Protein AF-A0A920VXM4-F1 (afdb_monomer_lite)

Sequence (102 aa):
MNKKTDSSVLREDTKVVVSGRDIKNYGGVINPPVFHGSTILADSVESYNSRYLEAKEGEQVMVYGTMGNPTAWALENAIAGTGGRLSLLKHILPDWQQFRLR

Structure (mmCIF, N/CA/C/O backbone):
data_AF-A0A920VXM4-F1
#
_entry.id   AF-A0A920VXM4-F1
#
loop_
_atom_site.group_PDB
_atom_site.id
_atom_site.type_symbol
_atom_site.label_atom_id
_atom_site.label_alt_id
_atom_site.label_comp_id
_atom_site.label_asym_id
_atom_site.label_entity_id
_atom_site.label_seq_id
_atom_site.pdbx_PDB_ins_code
_atom_site.Cartn_x
_atom_site.Cartn_y
_atom_site.Cartn_z
_atom_site.occupancy
_atom_site.B_iso_or_equiv
_atom_site.auth_seq_id
_atom_site.auth_comp_id
_atom_site.auth_asym_id
_atom_site.auth_atom_id
_atom_site.pdbx_PDB_model_num
ATOM 1 N N . MET A 1 1 ? -25.813 6.565 -4.591 1.00 30.72 1 MET A N 1
ATOM 2 C CA . MET A 1 1 ? -24.682 7.285 -3.961 1.00 30.72 1 MET A CA 1
ATOM 3 C C . MET A 1 1 ? -24.405 6.673 -2.600 1.00 30.72 1 MET A C 1
ATOM 5 O O . MET A 1 1 ? -25.335 6.611 -1.813 1.00 30.72 1 MET A O 1
ATOM 9 N N . ASN A 1 2 ? -23.187 6.204 -2.314 1.00 44.19 2 ASN A N 1
ATOM 10 C CA . ASN A 1 2 ? -22.860 5.657 -0.992 1.00 44.19 2 ASN A CA 1
ATOM 11 C C . ASN A 1 2 ? -21.758 6.516 -0.362 1.00 44.19 2 ASN A C 1
ATOM 13 O O . ASN A 1 2 ? -20.643 6.564 -0.888 1.00 44.19 2 ASN A O 1
ATOM 17 N N . LYS A 1 3 ? -22.106 7.252 0.700 1.00 40.62 3 LYS A N 1
ATOM 18 C CA . LYS A 1 3 ? -21.182 8.118 1.448 1.00 40.62 3 LYS A CA 1
ATOM 19 C C . LYS A 1 3 ? -20.015 7.261 1.949 1.00 40.62 3 LYS A C 1
ATOM 21 O O . LYS A 1 3 ? -20.254 6.227 2.567 1.00 40.62 3 LYS A O 1
ATOM 26 N N . LYS A 1 4 ? -18.764 7.677 1.705 1.00 52.06 4 LYS A N 1
ATOM 27 C CA . LYS A 1 4 ? -17.641 7.202 2.531 1.00 52.06 4 LYS A CA 1
ATOM 28 C C . LYS A 1 4 ? -18.027 7.540 3.973 1.00 52.06 4 LYS A C 1
ATOM 30 O O . LYS A 1 4 ? -18.343 8.697 4.240 1.00 52.06 4 LYS A O 1
ATOM 35 N N . THR A 1 5 ? -18.115 6.543 4.851 1.00 61.12 5 THR A N 1
ATOM 36 C CA . THR A 1 5 ? -18.414 6.792 6.264 1.00 61.12 5 THR A CA 1
ATOM 37 C C . THR A 1 5 ? -17.338 7.720 6.795 1.00 61.12 5 THR A C 1
ATOM 39 O O . THR A 1 5 ? -16.155 7.388 6.735 1.00 61.12 5 THR A O 1
ATOM 42 N N . ASP A 1 6 ? -17.752 8.901 7.237 1.00 62.97 6 ASP A N 1
ATOM 43 C CA . ASP A 1 6 ? -16.851 9.919 7.749 1.00 62.97 6 ASP A CA 1
ATOM 44 C C . ASP A 1 6 ? -16.159 9.351 8.993 1.00 62.97 6 ASP A C 1
ATOM 46 O O . ASP A 1 6 ? -16.811 9.054 9.999 1.00 62.97 6 ASP A O 1
ATOM 50 N N . SER A 1 7 ? -14.848 9.109 8.909 1.00 63.25 7 SER A N 1
ATOM 51 C CA . SER A 1 7 ? -14.089 8.472 9.994 1.00 63.25 7 SER A CA 1
ATOM 52 C C . SER A 1 7 ? -14.129 9.307 11.273 1.00 63.25 7 SER A C 1
ATOM 54 O O . SER A 1 7 ? -14.006 8.755 12.362 1.00 63.25 7 SER A O 1
ATOM 56 N N . SER A 1 8 ? -14.389 10.612 11.144 1.00 67.12 8 SER A N 1
ATOM 57 C CA . SER A 1 8 ? -14.636 11.567 12.227 1.00 67.12 8 SER A CA 1
ATOM 58 C C . SER A 1 8 ? -15.803 11.185 13.151 1.00 67.12 8 SER A C 1
ATOM 60 O O . SER A 1 8 ? -15.794 11.564 14.320 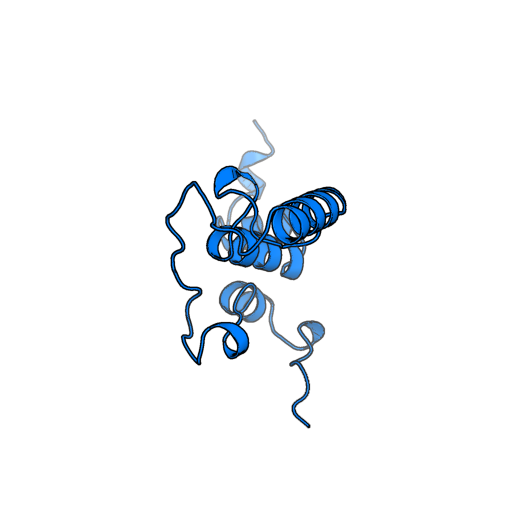1.00 67.12 8 SER A O 1
ATOM 62 N N . VAL A 1 9 ? -16.773 10.401 12.664 1.00 80.62 9 VAL A N 1
ATOM 63 C CA . VAL A 1 9 ? -17.976 9.988 13.41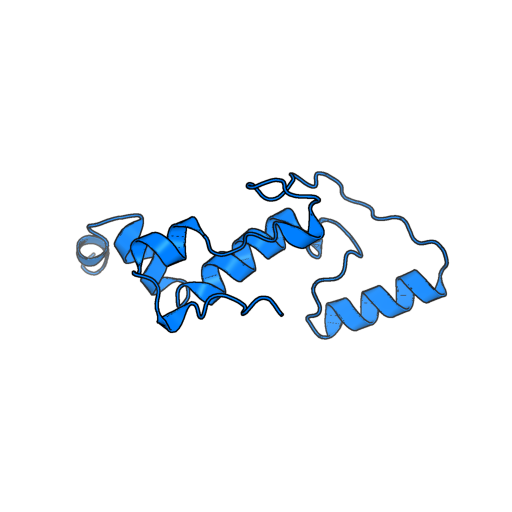5 1.00 80.62 9 VAL A CA 1
ATOM 64 C C . VAL A 1 9 ? -17.746 8.701 14.222 1.00 80.62 9 VAL A C 1
ATOM 66 O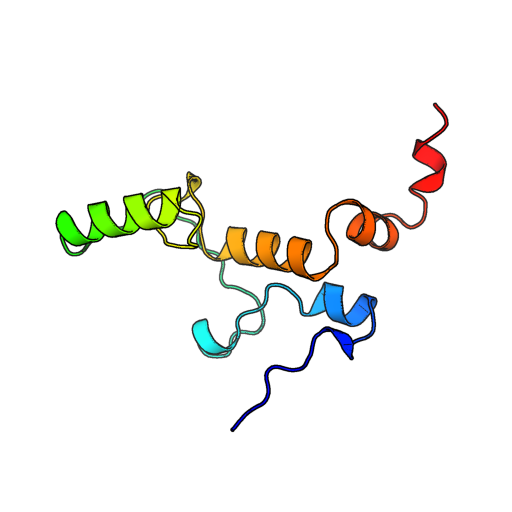 O . VAL A 1 9 ? -18.496 8.401 15.152 1.00 80.62 9 VAL A O 1
ATOM 69 N N . LEU A 1 10 ? -16.713 7.921 13.894 1.00 83.12 10 LEU A N 1
ATOM 70 C CA . LEU A 1 10 ? -16.444 6.639 14.546 1.00 83.12 10 LEU A CA 1
ATOM 71 C C . LEU A 1 10 ? -15.748 6.829 15.902 1.00 83.12 10 LEU A C 1
ATOM 73 O O . LEU A 1 10 ? -14.946 7.743 16.088 1.00 83.12 10 LEU A O 1
ATOM 77 N N . ARG A 1 11 ? -16.013 5.919 16.849 1.00 86.25 11 ARG A N 1
ATOM 78 C CA . ARG A 1 11 ? -15.242 5.828 18.102 1.00 86.25 11 ARG A CA 1
ATOM 79 C C . ARG A 1 11 ? -13.819 5.365 17.796 1.00 86.25 11 ARG A C 1
ATOM 81 O O . ARG A 1 11 ? -13.607 4.642 16.825 1.00 86.25 11 ARG A O 1
ATOM 88 N N . GLU A 1 12 ? -12.866 5.737 18.644 1.00 83.44 12 GLU A N 1
ATOM 89 C CA . GLU A 1 12 ? -11.442 5.491 18.386 1.00 83.44 12 GLU A CA 1
ATOM 90 C C . GLU A 1 12 ? -11.115 4.003 18.195 1.00 83.44 12 GLU A C 1
ATOM 92 O O . GLU A 1 12 ? -10.527 3.634 17.182 1.00 83.44 12 GLU A O 1
ATOM 97 N N . ASP A 1 13 ? -11.623 3.130 19.069 1.00 85.38 13 ASP A N 1
ATOM 98 C CA . ASP A 1 13 ? -11.430 1.677 18.946 1.00 85.38 13 ASP A CA 1
ATOM 99 C C . ASP A 1 13 ? -11.980 1.130 17.619 1.00 85.38 13 ASP A C 1
ATOM 101 O O . ASP A 1 13 ? -11.398 0.243 16.997 1.00 85.38 13 ASP A O 1
ATOM 105 N N . THR A 1 14 ? -13.094 1.689 17.135 1.00 87.56 14 THR A N 1
ATOM 106 C CA . THR A 1 14 ? -13.659 1.312 15.836 1.00 87.56 14 THR A CA 1
ATOM 107 C C . THR A 1 14 ? -12.763 1.773 14.695 1.00 87.56 14 THR A C 1
ATOM 109 O O . THR A 1 14 ? -12.549 0.994 13.768 1.00 87.56 14 THR A O 1
ATOM 112 N N . LYS A 1 15 ? -12.204 2.992 14.762 1.00 85.12 15 LYS A N 1
ATOM 113 C CA . LYS A 1 15 ? -11.262 3.489 13.747 1.00 85.12 15 LYS A CA 1
ATOM 114 C C . LYS A 1 15 ? -10.055 2.568 13.626 1.00 85.12 15 LYS A C 1
ATOM 116 O O . LYS A 1 15 ? -9.709 2.216 12.506 1.00 85.12 15 LYS A O 1
ATOM 121 N N . VAL A 1 16 ? -9.479 2.134 14.749 1.00 85.88 16 VAL A N 1
ATOM 122 C CA . VAL A 1 16 ? -8.326 1.216 14.767 1.00 85.88 16 VAL A CA 1
ATOM 123 C C . VAL A 1 16 ? -8.637 -0.105 14.062 1.00 85.88 16 VAL A C 1
ATOM 125 O O . VAL A 1 16 ? -7.807 -0.619 13.321 1.00 85.88 16 VAL A O 1
ATOM 128 N N . VAL A 1 17 ? -9.837 -0.654 14.258 1.00 87.19 17 VAL A N 1
ATOM 129 C CA . VAL A 1 17 ? -10.215 -1.951 13.675 1.00 87.19 17 VAL A CA 1
ATOM 130 C C . VAL A 1 17 ? -10.507 -1.858 12.175 1.00 87.19 17 VAL A C 1
ATOM 132 O O . VAL A 1 17 ? -10.212 -2.803 11.435 1.00 87.19 17 VAL A O 1
ATOM 135 N N . VAL A 1 18 ? -11.139 -0.771 11.721 1.00 87.56 18 VAL A N 1
ATOM 136 C CA . VAL A 1 18 ? -11.630 -0.648 10.334 1.00 87.56 18 VAL A CA 1
ATOM 137 C C . VAL A 1 18 ? -10.682 0.103 9.401 1.00 87.56 18 VAL A C 1
ATOM 139 O O . VAL A 1 18 ? -10.886 0.053 8.186 1.00 87.56 18 VAL A O 1
ATOM 142 N N . SER A 1 19 ? -9.675 0.799 9.932 1.00 87.69 19 SER A N 1
ATOM 143 C CA . SER A 1 19 ? -8.716 1.552 9.126 1.00 87.69 19 SER A CA 1
ATOM 144 C C . SER A 1 19 ? -7.867 0.629 8.241 1.00 87.69 19 SER A C 1
ATOM 146 O O . SER A 1 19 ? -7.702 -0.561 8.509 1.00 87.69 19 SER A O 1
ATOM 148 N N . GLY A 1 20 ? -7.393 1.158 7.110 1.00 85.88 20 GLY A N 1
ATOM 149 C CA . GLY A 1 20 ? -6.579 0.404 6.148 1.00 85.88 20 GLY A CA 1
ATOM 150 C C . GLY A 1 20 ? -7.323 -0.617 5.278 1.00 85.88 20 GLY A C 1
ATOM 151 O O . GLY A 1 20 ? -6.732 -1.161 4.349 1.00 85.88 20 GLY A O 1
ATOM 152 N N . ARG A 1 21 ? -8.612 -0.886 5.529 1.00 88.81 21 ARG A N 1
ATOM 153 C CA . ARG A 1 21 ? -9.412 -1.816 4.713 1.00 88.81 21 ARG A CA 1
ATOM 154 C C . ARG A 1 21 ? -9.871 -1.168 3.410 1.00 88.81 21 ARG A C 1
ATOM 156 O O . ARG A 1 21 ? -10.413 -0.065 3.423 1.00 88.81 21 ARG A O 1
ATOM 163 N N . ASP A 1 22 ? -9.779 -1.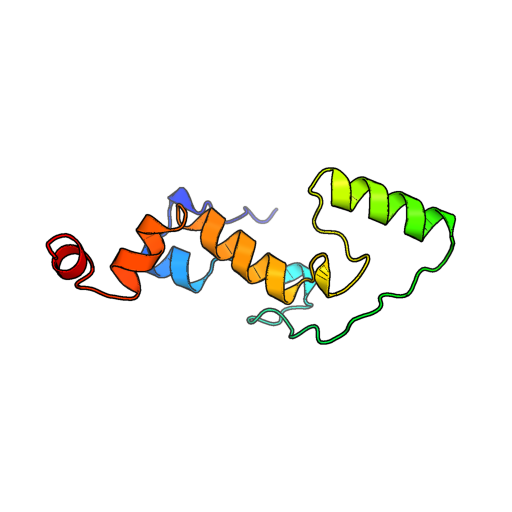916 2.312 1.00 87.44 22 ASP A N 1
ATOM 164 C CA . ASP A 1 22 ? -10.327 -1.521 1.012 1.00 87.44 22 ASP A CA 1
ATOM 165 C C . ASP A 1 22 ? -11.177 -2.636 0.389 1.00 87.44 22 ASP A C 1
ATOM 167 O O . ASP A 1 22 ? -10.799 -3.341 -0.543 1.00 87.44 22 ASP A O 1
ATOM 171 N N . ILE A 1 23 ? -12.373 -2.804 0.950 1.00 88.31 23 ILE A N 1
ATOM 172 C CA . ILE A 1 23 ? -13.300 -3.884 0.586 1.00 88.31 23 ILE A CA 1
ATOM 173 C C . ILE A 1 23 ? -13.714 -3.794 -0.894 1.00 88.31 23 ILE A C 1
ATOM 175 O O . ILE A 1 23 ? -13.965 -4.814 -1.534 1.00 88.31 23 ILE A O 1
ATOM 179 N N . LYS A 1 24 ? -13.795 -2.576 -1.450 1.00 87.44 24 LYS A N 1
ATOM 180 C CA . LYS A 1 24 ? -14.261 -2.356 -2.827 1.00 87.44 24 LYS A CA 1
ATOM 181 C C . LYS A 1 24 ? -13.228 -2.819 -3.843 1.00 87.44 24 LYS A C 1
ATOM 183 O O . LYS A 1 24 ? -13.601 -3.482 -4.806 1.00 87.44 24 LYS A O 1
ATOM 188 N N . ASN A 1 25 ? -11.958 -2.502 -3.605 1.00 88.12 25 ASN A N 1
ATOM 189 C CA . ASN A 1 25 ? -10.891 -2.844 -4.539 1.00 88.12 25 ASN A CA 1
ATOM 190 C C . ASN A 1 25 ? -10.452 -4.315 -4.429 1.00 88.12 25 ASN A C 1
ATOM 192 O O . ASN A 1 25 ? -9.874 -4.841 -5.375 1.00 88.12 25 ASN A O 1
ATOM 196 N N . TYR A 1 26 ? -10.800 -5.013 -3.339 1.00 91.00 26 TYR A N 1
ATOM 197 C CA . TYR A 1 26 ? -10.508 -6.443 -3.150 1.00 91.00 26 TYR A CA 1
ATOM 198 C C . TYR A 1 26 ? -11.743 -7.351 -3.221 1.00 91.00 26 TYR A C 1
ATOM 200 O O . TYR A 1 26 ? -11.808 -8.373 -2.540 1.00 91.00 26 TYR A O 1
ATOM 208 N N . GLY A 1 27 ? -12.743 -6.991 -4.033 1.00 89.12 27 GLY A N 1
ATOM 209 C CA . GLY A 1 27 ? -13.843 -7.900 -4.382 1.00 89.12 27 GLY A CA 1
ATOM 210 C C . GLY A 1 27 ? -14.722 -8.339 -3.205 1.00 89.12 27 GLY A C 1
ATOM 211 O O . GLY A 1 27 ? -15.302 -9.421 -3.245 1.00 89.12 27 GLY A O 1
ATOM 212 N N . GLY A 1 28 ? -14.822 -7.529 -2.149 1.00 90.31 28 GLY A N 1
ATOM 213 C CA . GLY A 1 28 ? -15.661 -7.826 -0.986 1.00 90.31 28 GLY A CA 1
ATOM 214 C C . GLY A 1 28 ? -14.952 -8.545 0.163 1.00 90.31 28 GLY A C 1
ATOM 215 O O . GLY A 1 28 ? -15.575 -8.767 1.202 1.00 90.31 28 GLY A O 1
ATOM 216 N N . VAL A 1 29 ? -13.665 -8.883 0.029 1.00 91.31 29 VAL A N 1
ATOM 217 C CA . VAL A 1 29 ? -12.906 -9.493 1.129 1.00 91.31 29 VAL A CA 1
ATOM 218 C C . VAL A 1 29 ? -12.702 -8.464 2.247 1.00 91.31 29 VAL A C 1
ATOM 220 O O . VAL A 1 29 ? -12.294 -7.328 2.007 1.00 91.31 29 VAL A O 1
ATOM 223 N N . ILE A 1 30 ? -13.012 -8.858 3.487 1.00 90.19 30 ILE A N 1
ATOM 224 C CA . ILE A 1 30 ? -12.951 -7.960 4.652 1.00 90.19 30 ILE A CA 1
ATOM 225 C C . ILE A 1 30 ? -11.511 -7.606 5.025 1.00 90.19 30 ILE A C 1
ATOM 227 O O . ILE A 1 30 ? -11.219 -6.453 5.346 1.00 90.19 30 ILE A O 1
ATOM 231 N N . ASN A 1 31 ? -10.625 -8.598 4.992 1.00 91.00 31 ASN A N 1
ATOM 232 C CA . ASN A 1 31 ? -9.215 -8.414 5.297 1.00 91.00 31 ASN A CA 1
ATOM 233 C C . ASN A 1 31 ? -8.455 -8.093 4.004 1.00 91.00 31 ASN A C 1
ATOM 235 O O . ASN A 1 31 ? -8.704 -8.757 2.994 1.00 91.00 31 ASN A O 1
ATOM 239 N N . PRO A 1 32 ? -7.517 -7.129 4.019 1.00 92.00 32 PRO A N 1
ATOM 240 C CA . PRO A 1 32 ? -6.624 -6.915 2.889 1.00 92.00 32 PRO A CA 1
ATOM 241 C C . PRO A 1 32 ? -5.941 -8.234 2.484 1.00 92.00 32 PRO A C 1
ATOM 243 O O . PRO A 1 32 ? -5.459 -8.954 3.366 1.00 92.00 32 PRO A O 1
ATOM 246 N N . PRO A 1 33 ? -5.892 -8.579 1.186 1.00 93.75 33 PRO A N 1
ATOM 247 C CA . PRO A 1 33 ? -5.167 -9.756 0.730 1.00 93.75 33 PRO A CA 1
ATOM 248 C C . PRO A 1 33 ? -3.673 -9.661 1.061 1.00 93.75 33 PRO A C 1
ATOM 250 O O . PRO A 1 33 ? -3.109 -8.570 1.186 1.00 93.75 33 PRO A O 1
ATOM 253 N N . VAL A 1 34 ? -3.021 -10.819 1.169 1.00 94.88 34 VAL A N 1
ATOM 254 C CA . VAL A 1 34 ? -1.574 -10.905 1.390 1.00 94.88 34 VAL A CA 1
ATOM 255 C C . VAL A 1 34 ? -0.864 -10.945 0.040 1.00 94.88 34 VAL A C 1
ATOM 257 O O . VAL A 1 34 ? -0.915 -11.950 -0.667 1.00 94.88 34 VAL A O 1
ATOM 260 N N . PHE A 1 35 ? -0.184 -9.856 -0.310 1.00 94.56 35 PHE A N 1
ATOM 261 C CA . PHE A 1 35 ? 0.637 -9.751 -1.510 1.00 94.56 35 PHE A CA 1
ATOM 262 C C . PHE A 1 35 ? 2.078 -10.129 -1.173 1.00 94.56 35 PHE A C 1
ATOM 264 O O . PHE A 1 35 ? 2.821 -9.352 -0.577 1.00 94.56 35 PHE A O 1
ATOM 271 N N . HIS A 1 36 ? 2.470 -11.342 -1.559 1.00 95.44 36 HIS A N 1
ATOM 272 C CA . HIS A 1 36 ? 3.822 -11.855 -1.359 1.00 95.44 36 HIS A CA 1
ATOM 273 C C . HIS A 1 36 ? 4.543 -11.985 -2.702 1.00 95.44 36 HIS A C 1
ATOM 275 O O . HIS A 1 36 ? 4.446 -13.004 -3.382 1.00 95.44 36 HIS A O 1
ATOM 281 N N . GLY A 1 37 ? 5.256 -10.936 -3.100 1.00 93.81 37 GLY A N 1
ATOM 282 C CA . GLY A 1 37 ? 6.013 -10.920 -4.346 1.00 93.81 37 GLY A CA 1
ATOM 283 C C . GLY A 1 37 ? 7.048 -9.807 -4.350 1.00 93.81 37 GLY A C 1
ATOM 284 O O . GLY A 1 37 ? 6.802 -8.722 -3.828 1.00 93.81 37 GLY A O 1
ATOM 285 N N . SER A 1 38 ? 8.218 -10.086 -4.922 1.00 94.31 38 SER A N 1
ATOM 286 C CA . SER A 1 38 ? 9.293 -9.102 -5.061 1.00 94.31 38 SER A CA 1
ATOM 287 C C . SER A 1 38 ? 9.178 -8.312 -6.361 1.00 94.31 38 SER A C 1
ATOM 289 O O . SER A 1 38 ? 9.295 -7.098 -6.337 1.00 94.31 38 SER A O 1
ATOM 291 N N . THR A 1 39 ? 8.914 -8.969 -7.489 1.00 95.00 39 THR A N 1
ATOM 292 C CA . THR A 1 39 ? 8.897 -8.334 -8.815 1.00 95.00 39 THR A CA 1
ATOM 293 C C . THR A 1 39 ? 7.475 -8.222 -9.343 1.00 95.00 39 THR A C 1
ATOM 295 O O . THR A 1 39 ? 6.722 -9.193 -9.284 1.00 95.00 39 THR A O 1
ATOM 298 N N . ILE A 1 40 ? 7.122 -7.054 -9.881 1.00 95.75 40 ILE A N 1
ATOM 299 C CA . ILE A 1 40 ? 5.804 -6.781 -10.458 1.00 95.75 40 ILE A CA 1
ATOM 300 C C . ILE A 1 40 ? 5.961 -6.628 -11.966 1.00 95.75 40 ILE A C 1
ATOM 302 O O . ILE A 1 40 ? 6.805 -5.868 -12.437 1.00 95.75 40 ILE A O 1
ATOM 306 N N . LEU A 1 41 ? 5.159 -7.369 -12.728 1.00 97.12 41 LEU A N 1
ATOM 307 C CA . LEU A 1 41 ? 5.205 -7.300 -14.182 1.00 97.12 41 LEU A CA 1
ATOM 308 C C . LEU A 1 41 ? 4.631 -5.977 -14.702 1.00 97.12 41 LEU A C 1
ATOM 310 O O . LEU A 1 41 ? 3.826 -5.290 -14.062 1.00 97.12 41 LEU A O 1
ATOM 314 N N . ALA A 1 42 ? 5.088 -5.620 -15.894 1.00 96.44 42 ALA A N 1
ATOM 315 C CA . ALA A 1 42 ? 4.649 -4.458 -16.630 1.00 96.44 42 ALA A CA 1
ATOM 316 C C . ALA A 1 42 ? 4.260 -4.857 -18.044 1.00 96.44 42 ALA A C 1
ATOM 318 O O . ALA A 1 42 ? 5.004 -5.590 -18.689 1.00 96.44 42 ALA A O 1
ATOM 319 N N . ASP A 1 43 ? 3.139 -4.326 -18.525 1.00 95.31 43 ASP A N 1
ATOM 320 C CA . ASP A 1 43 ? 2.676 -4.588 -19.890 1.00 95.31 43 ASP A CA 1
ATOM 321 C C . ASP A 1 43 ? 3.605 -3.949 -20.933 1.00 95.31 43 ASP A C 1
ATOM 323 O O . ASP A 1 43 ? 3.754 -4.450 -22.044 1.00 95.31 43 ASP A O 1
ATOM 327 N N . SER A 1 44 ? 4.258 -2.840 -20.568 1.00 98.06 44 SER A N 1
ATOM 328 C CA . SER A 1 44 ? 5.235 -2.144 -21.400 1.00 98.06 44 SER A CA 1
ATOM 329 C C . SER A 1 44 ? 6.287 -1.417 -20.560 1.00 98.06 44 SER A C 1
ATOM 331 O O . SER A 1 44 ? 6.087 -1.129 -19.376 1.00 98.06 44 SER A O 1
ATOM 333 N N . VAL A 1 45 ? 7.409 -1.074 -21.198 1.00 97.94 45 VAL A N 1
ATOM 334 C CA . VAL A 1 45 ? 8.470 -0.252 -20.591 1.00 97.94 45 VAL A CA 1
ATOM 335 C C . VAL A 1 45 ? 7.938 1.126 -20.193 1.00 97.94 45 VAL A C 1
ATOM 337 O O . VAL A 1 45 ? 8.276 1.636 -19.129 1.00 97.94 45 VAL A O 1
ATOM 340 N N . GLU A 1 46 ? 7.068 1.710 -21.015 1.00 98.12 46 GLU A N 1
ATOM 341 C CA . GLU A 1 46 ? 6.441 3.000 -20.726 1.00 98.12 46 GLU A CA 1
ATOM 342 C C . GLU A 1 46 ? 5.573 2.932 -19.463 1.00 98.12 46 GLU A C 1
ATOM 344 O O . GLU A 1 46 ? 5.755 3.736 -18.554 1.00 98.12 46 GLU A O 1
ATOM 349 N N . SER A 1 47 ? 4.733 1.897 -19.331 1.00 97.38 47 SER A N 1
ATOM 350 C CA . SER A 1 47 ? 3.929 1.660 -18.122 1.00 97.38 47 SER A CA 1
ATOM 351 C C . SER A 1 47 ? 4.785 1.475 -16.864 1.00 97.38 47 SER A C 1
ATOM 353 O O . SER A 1 47 ? 4.402 1.918 -15.778 1.00 97.38 47 SER A O 1
ATOM 355 N N . TYR A 1 48 ? 5.930 0.796 -16.975 1.00 97.25 48 TYR A N 1
ATOM 356 C CA . TYR A 1 48 ? 6.862 0.656 -15.856 1.00 97.25 48 TYR A CA 1
ATOM 357 C C . TYR A 1 48 ? 7.455 2.011 -15.445 1.00 97.25 48 TYR A C 1
ATOM 359 O O . TYR A 1 48 ? 7.448 2.351 -14.262 1.00 97.25 48 TYR A O 1
ATOM 367 N N . ASN A 1 49 ? 7.925 2.798 -16.416 1.00 97.62 49 ASN A N 1
ATOM 368 C CA . ASN A 1 49 ? 8.534 4.103 -16.160 1.00 97.62 49 ASN A CA 1
ATOM 369 C C . ASN A 1 49 ? 7.541 5.085 -15.525 1.00 97.62 49 ASN A C 1
ATOM 371 O O . ASN A 1 49 ? 7.907 5.754 -14.560 1.00 97.62 49 ASN A O 1
ATOM 375 N N . SER A 1 50 ? 6.293 5.131 -16.002 1.00 97.50 50 SER A N 1
ATOM 376 C CA . SER A 1 50 ? 5.254 5.984 -15.410 1.00 97.50 50 SER A CA 1
ATOM 377 C C . SER A 1 50 ? 4.976 5.611 -13.955 1.00 97.50 50 SER A C 1
ATOM 379 O O . SER A 1 50 ? 5.075 6.468 -13.081 1.00 97.50 50 SER A O 1
ATOM 381 N N . ARG A 1 51 ? 4.771 4.318 -13.657 1.00 96.75 51 ARG A N 1
ATOM 382 C CA . ARG A 1 51 ? 4.582 3.848 -12.271 1.00 96.75 51 ARG A CA 1
ATOM 383 C C . ARG A 1 51 ? 5.774 4.165 -11.376 1.00 96.75 51 ARG A C 1
ATOM 385 O O . ARG A 1 51 ? 5.604 4.476 -10.204 1.00 96.75 51 ARG A O 1
ATOM 392 N N . TYR A 1 52 ? 6.992 4.076 -11.903 1.00 95.94 52 TYR A N 1
ATOM 393 C CA . TYR A 1 52 ? 8.188 4.418 -11.141 1.00 95.94 52 TYR A CA 1
ATOM 394 C C . TYR A 1 52 ? 8.256 5.911 -10.784 1.00 95.94 52 TYR A C 1
ATOM 396 O O . TYR A 1 52 ? 8.706 6.250 -9.689 1.00 95.94 52 TYR A O 1
ATOM 404 N N . LEU A 1 53 ? 7.804 6.799 -11.676 1.00 97.00 53 LEU A N 1
ATOM 405 C CA . LEU A 1 53 ? 7.703 8.234 -11.397 1.00 97.00 53 LEU A CA 1
ATOM 406 C C . LEU A 1 53 ? 6.595 8.530 -10.380 1.00 97.00 53 LEU A C 1
ATOM 408 O O . LEU A 1 53 ? 6.867 9.192 -9.384 1.00 97.00 53 LEU A O 1
ATOM 412 N N . GLU A 1 54 ? 5.407 7.956 -10.563 1.00 96.81 54 GLU A N 1
ATOM 413 C CA . GLU A 1 54 ? 4.283 8.069 -9.621 1.00 96.81 54 GLU A CA 1
ATOM 414 C C . GLU A 1 54 ? 4.686 7.603 -8.208 1.00 96.81 54 GLU A C 1
ATOM 416 O O . GLU A 1 54 ? 4.477 8.310 -7.221 1.00 96.81 54 GLU A O 1
ATOM 421 N N . ALA A 1 55 ? 5.372 6.460 -8.095 1.00 94.12 55 ALA A N 1
ATOM 422 C CA . ALA A 1 55 ? 5.873 5.964 -6.812 1.00 94.12 55 AL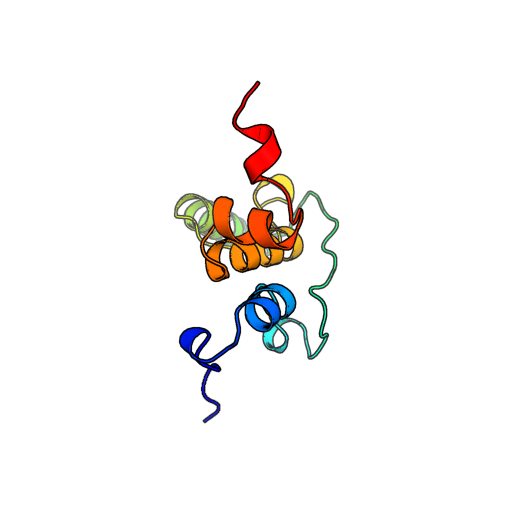A A CA 1
ATOM 423 C C . ALA A 1 55 ? 6.871 6.931 -6.148 1.00 94.12 55 ALA A C 1
ATOM 425 O O . ALA A 1 55 ? 6.905 7.043 -4.923 1.00 94.12 55 ALA A O 1
ATOM 426 N N . LYS A 1 56 ? 7.690 7.647 -6.933 1.00 92.69 56 LYS A N 1
ATOM 427 C CA . LYS A 1 56 ? 8.601 8.679 -6.405 1.00 92.69 56 LYS A CA 1
ATOM 428 C C . LYS A 1 56 ? 7.871 9.921 -5.909 1.00 92.69 56 LYS A C 1
ATOM 430 O O . LYS A 1 56 ? 8.384 10.588 -5.012 1.00 92.69 56 LYS A O 1
ATOM 435 N N . GLU A 1 57 ? 6.710 10.223 -6.476 1.00 95.31 57 GLU A N 1
ATOM 436 C CA . GLU A 1 57 ? 5.839 11.317 -6.038 1.00 95.31 57 GLU A CA 1
ATOM 437 C C . GLU A 1 57 ? 5.016 10.947 -4.791 1.00 95.31 57 GLU A C 1
ATOM 439 O O . GLU A 1 57 ? 4.401 11.816 -4.176 1.00 95.31 57 GLU A O 1
ATOM 444 N N . GLY A 1 58 ? 5.090 9.685 -4.355 1.00 90.06 58 GLY A N 1
ATOM 445 C CA . GLY A 1 58 ? 4.431 9.178 -3.153 1.00 90.06 58 GLY A CA 1
ATOM 446 C C . GLY A 1 58 ? 3.122 8.444 -3.430 1.00 90.06 58 GLY A C 1
ATOM 447 O O . GLY A 1 58 ? 2.428 8.075 -2.481 1.00 90.06 58 GLY A O 1
ATOM 448 N N . GLU A 1 59 ? 2.788 8.202 -4.698 1.00 95.00 59 GLU A N 1
ATOM 449 C CA . GLU A 1 59 ? 1.597 7.443 -5.063 1.00 95.00 59 GLU A CA 1
ATOM 450 C C . GLU A 1 59 ? 1.764 5.952 -4.732 1.00 95.00 59 GLU A C 1
ATOM 452 O O . GLU A 1 59 ? 2.819 5.341 -4.932 1.00 95.00 59 GLU A O 1
ATOM 457 N N . GLN A 1 60 ? 0.689 5.337 -4.235 1.00 94.06 60 GLN A N 1
ATOM 458 C CA . GLN A 1 60 ? 0.649 3.919 -3.865 1.00 94.06 60 GLN A CA 1
ATOM 459 C C . GLN A 1 60 ? 0.462 3.037 -5.109 1.00 94.06 60 GLN A C 1
ATOM 461 O O . GLN A 1 60 ? -0.603 2.459 -5.337 1.00 94.06 60 GLN A O 1
ATOM 466 N N . VAL A 1 61 ? 1.513 2.941 -5.927 1.00 95.38 61 VAL A N 1
ATOM 467 C CA . VAL A 1 61 ? 1.549 2.130 -7.153 1.00 95.38 61 VAL A CA 1
ATOM 468 C C . VAL A 1 61 ? 2.626 1.050 -7.093 1.00 95.38 61 VAL A C 1
ATOM 470 O O . VAL A 1 61 ? 3.713 1.229 -6.545 1.00 95.38 61 VAL A O 1
ATOM 473 N N . MET A 1 62 ? 2.310 -0.133 -7.628 1.00 94.50 62 MET A N 1
ATOM 474 C CA . MET A 1 62 ? 3.188 -1.296 -7.506 1.00 94.50 62 MET A CA 1
ATOM 475 C C . MET A 1 62 ? 4.258 -1.275 -8.596 1.00 94.50 62 MET A C 1
ATOM 477 O O . MET A 1 62 ? 3.962 -1.496 -9.775 1.00 94.50 62 MET A O 1
ATOM 481 N N . VAL A 1 63 ? 5.508 -1.073 -8.178 1.00 96.12 63 VAL A N 1
ATOM 482 C CA . VAL A 1 63 ? 6.695 -1.178 -9.042 1.00 96.12 63 VAL A CA 1
ATOM 483 C C . VAL A 1 63 ? 7.534 -2.395 -8.664 1.00 96.12 63 VAL A C 1
ATOM 485 O O . VAL A 1 63 ? 7.863 -3.230 -9.502 1.00 96.12 63 VAL A O 1
ATOM 488 N N . TYR A 1 64 ? 7.851 -2.517 -7.378 1.00 95.44 64 TYR A N 1
ATOM 489 C CA . TYR A 1 64 ? 8.628 -3.613 -6.817 1.00 95.44 64 TYR A CA 1
ATOM 490 C C . TYR A 1 64 ? 8.194 -3.826 -5.363 1.00 95.44 64 TYR A C 1
ATOM 492 O O . TYR A 1 64 ? 7.864 -2.867 -4.670 1.00 95.44 64 TYR A O 1
ATOM 500 N N . GLY A 1 65 ? 8.210 -5.062 -4.875 1.00 92.69 65 GLY A N 1
ATOM 501 C CA . GLY A 1 65 ? 7.640 -5.449 -3.583 1.00 92.69 65 GLY A CA 1
ATOM 502 C C . GLY A 1 65 ? 8.250 -4.731 -2.379 1.00 92.69 65 GLY A C 1
ATOM 503 O O . GLY A 1 65 ? 7.553 -4.502 -1.394 1.00 92.69 65 GLY A O 1
ATOM 504 N N . THR A 1 66 ? 9.524 -4.327 -2.462 1.00 92.50 66 THR A N 1
ATOM 505 C CA . THR A 1 66 ? 10.195 -3.538 -1.412 1.00 92.50 66 THR A CA 1
ATOM 506 C C . THR A 1 66 ? 9.896 -2.042 -1.484 1.00 92.50 66 THR A C 1
ATOM 508 O O . THR A 1 66 ? 10.189 -1.333 -0.529 1.00 92.50 66 THR A O 1
ATOM 511 N N . MET A 1 67 ? 9.357 -1.545 -2.601 1.00 94.06 67 MET A N 1
ATOM 512 C CA . MET A 1 67 ? 8.947 -0.143 -2.753 1.00 94.06 67 MET A CA 1
ATOM 513 C C . MET A 1 67 ? 7.522 0.108 -2.248 1.00 94.06 67 MET A C 1
ATOM 515 O O . MET A 1 67 ? 7.085 1.251 -2.196 1.00 94.06 67 MET A O 1
ATOM 519 N N . GLY A 1 68 ? 6.805 -0.951 -1.876 1.00 92.88 68 GLY A N 1
ATOM 520 C CA . GLY A 1 68 ? 5.426 -0.881 -1.422 1.00 92.88 68 GLY A CA 1
ATOM 521 C C . GLY A 1 68 ? 4.549 -1.887 -2.152 1.00 92.88 68 GLY A C 1
ATOM 522 O O . GLY A 1 68 ? 4.766 -2.224 -3.316 1.00 92.88 68 GLY A O 1
ATOM 523 N N . ASN A 1 69 ? 3.558 -2.398 -1.436 1.00 94.50 69 ASN A N 1
ATOM 524 C CA . ASN A 1 69 ? 2.548 -3.291 -1.976 1.00 94.50 69 ASN A CA 1
ATOM 525 C C . ASN A 1 69 ? 1.234 -3.086 -1.207 1.00 94.50 69 ASN A C 1
ATOM 527 O O . ASN A 1 69 ? 1.254 -2.530 -0.105 1.00 94.50 69 ASN A O 1
ATOM 531 N N . PRO A 1 70 ? 0.102 -3.571 -1.737 1.00 94.25 70 PRO A N 1
ATOM 532 C CA . PRO A 1 70 ? -1.206 -3.388 -1.124 1.00 94.25 70 PRO A CA 1
ATOM 533 C C . PRO A 1 70 ? -1.305 -3.789 0.350 1.00 94.25 70 PRO A C 1
ATOM 535 O O . PRO A 1 70 ? -2.004 -3.134 1.122 1.00 94.25 70 PRO A O 1
ATOM 538 N N . THR A 1 71 ? -0.592 -4.839 0.765 1.00 94.12 71 THR A N 1
ATOM 539 C CA . THR A 1 71 ? -0.569 -5.274 2.166 1.00 94.12 71 THR A CA 1
ATOM 540 C C . THR A 1 71 ? 0.160 -4.261 3.050 1.00 94.12 71 THR A C 1
ATOM 542 O O . THR A 1 71 ? -0.333 -3.932 4.129 1.00 94.12 71 THR A O 1
ATOM 545 N N . ALA A 1 72 ? 1.299 -3.730 2.596 1.00 94.38 72 ALA A N 1
ATOM 546 C CA . ALA A 1 72 ? 2.037 -2.690 3.315 1.00 94.38 72 ALA A CA 1
ATOM 547 C C . ALA A 1 72 ? 1.249 -1.370 3.376 1.00 94.38 72 ALA A C 1
ATOM 549 O O . ALA A 1 72 ? 1.090 -0.795 4.451 1.00 94.38 72 ALA A O 1
ATOM 550 N N . TRP A 1 73 ? 0.665 -0.939 2.258 1.00 94.06 73 TRP A N 1
ATOM 551 C CA . TRP A 1 73 ? -0.114 0.300 2.191 1.00 94.06 73 TRP A CA 1
ATOM 552 C C . TRP A 1 73 ? -1.377 0.259 3.043 1.00 94.06 73 TRP A C 1
ATOM 554 O O . TRP A 1 73 ? -1.736 1.262 3.653 1.00 94.06 73 TRP A O 1
ATOM 564 N N . ALA A 1 74 ? -2.045 -0.895 3.144 1.00 92.94 74 ALA A N 1
ATOM 565 C CA . ALA A 1 74 ? -3.167 -1.063 4.064 1.00 92.94 74 ALA A CA 1
ATOM 566 C C . ALA A 1 74 ? -2.753 -0.743 5.512 1.00 92.94 74 ALA A C 1
ATOM 568 O O . ALA A 1 74 ? -3.467 -0.029 6.216 1.00 92.94 74 ALA A O 1
ATOM 569 N N . LEU A 1 75 ? -1.573 -1.205 5.939 1.00 92.38 75 LEU A N 1
ATOM 570 C CA . LEU A 1 75 ? -1.024 -0.891 7.257 1.00 92.38 75 LEU A CA 1
ATOM 571 C C . LEU A 1 75 ? -0.634 0.591 7.382 1.00 92.38 75 LEU A C 1
ATOM 573 O O . LEU A 1 75 ? -0.984 1.230 8.373 1.00 92.38 75 LEU A O 1
ATOM 577 N N . GLU A 1 76 ? 0.054 1.156 6.391 1.00 91.19 76 GLU A N 1
ATOM 578 C CA . GLU A 1 76 ? 0.438 2.576 6.382 1.00 91.19 76 GLU A CA 1
ATOM 579 C C . GLU A 1 76 ? -0.786 3.494 6.488 1.00 91.19 76 GLU A C 1
ATOM 581 O O . GLU A 1 76 ? -0.842 4.375 7.350 1.00 91.19 76 GLU A O 1
ATOM 586 N N . ASN A 1 77 ? -1.811 3.227 5.677 1.00 89.00 77 ASN A N 1
ATOM 587 C CA . ASN A 1 77 ? -3.072 3.960 5.669 1.00 89.00 77 ASN A CA 1
ATOM 588 C C . ASN A 1 77 ? -3.831 3.785 6.991 1.00 89.00 77 ASN A C 1
ATOM 590 O O . ASN A 1 77 ? -4.444 4.739 7.479 1.00 89.00 77 ASN A O 1
ATOM 594 N N . ALA A 1 78 ? -3.777 2.594 7.600 1.00 89.44 78 ALA A N 1
ATOM 595 C CA . ALA A 1 78 ? -4.354 2.358 8.919 1.00 89.44 78 ALA A CA 1
ATOM 596 C C . ALA A 1 78 ? -3.701 3.241 9.990 1.00 89.44 78 ALA A C 1
ATOM 598 O O . ALA A 1 78 ? -4.407 3.913 10.744 1.00 89.44 78 ALA A O 1
ATOM 599 N N . ILE A 1 79 ? -2.366 3.286 10.006 1.00 88.38 79 ILE A N 1
ATOM 600 C CA . ILE A 1 79 ? -1.577 4.082 10.954 1.00 88.38 79 ILE A CA 1
ATOM 601 C C . ILE A 1 79 ? -1.819 5.582 10.754 1.00 88.38 79 ILE A C 1
ATOM 603 O O . ILE A 1 79 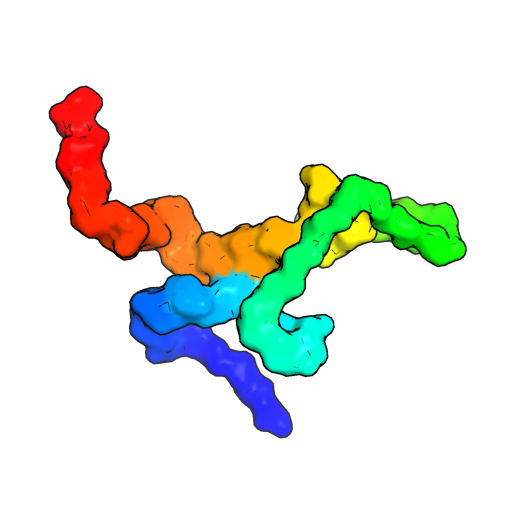? -1.998 6.319 11.731 1.00 88.38 79 ILE A O 1
ATOM 607 N N . ALA A 1 80 ? -1.841 6.040 9.500 1.00 85.12 80 ALA A N 1
ATOM 608 C CA . ALA A 1 80 ? -2.110 7.434 9.162 1.00 85.12 80 ALA A CA 1
ATOM 609 C C . ALA A 1 80 ? -3.530 7.851 9.583 1.00 85.12 80 ALA A C 1
ATOM 611 O O . ALA A 1 80 ? -3.715 8.908 10.191 1.00 85.12 80 ALA A O 1
ATOM 612 N N . GLY A 1 81 ? -4.526 6.993 9.338 1.00 77.88 81 GLY A N 1
ATOM 613 C CA . GLY A 1 81 ? -5.932 7.260 9.648 1.00 77.88 81 GLY A CA 1
ATOM 614 C C . GLY A 1 81 ? -6.263 7.345 11.142 1.00 77.88 81 GLY A C 1
ATOM 615 O O . GLY A 1 81 ? -7.250 7.983 11.505 1.00 77.88 81 GLY A O 1
ATOM 616 N N . THR A 1 82 ? -5.450 6.745 12.017 1.00 77.00 82 THR A N 1
ATOM 617 C CA . THR A 1 82 ? -5.656 6.749 13.480 1.00 77.00 82 THR A CA 1
ATOM 618 C C . THR A 1 82 ? -4.840 7.818 14.217 1.00 77.00 82 THR A C 1
ATOM 620 O O . THR A 1 82 ? -4.739 7.781 15.440 1.00 77.00 82 THR A O 1
ATOM 623 N N . GLY A 1 83 ? -4.224 8.776 13.513 1.00 63.97 83 GLY A N 1
ATOM 624 C CA . GLY A 1 83 ? -3.461 9.865 14.144 1.00 63.97 83 GLY A CA 1
ATOM 625 C C . GLY A 1 83 ? -1.989 9.543 14.437 1.00 63.97 83 GLY A C 1
ATOM 626 O O . GLY A 1 83 ? -1.368 10.191 15.282 1.00 63.97 83 GLY A O 1
ATOM 627 N N . GLY A 1 84 ? -1.407 8.560 13.741 1.00 62.81 84 GLY A N 1
ATOM 628 C CA . GLY A 1 84 ? 0.032 8.289 13.758 1.00 62.81 84 GLY A CA 1
ATOM 629 C C . GLY A 1 84 ? 0.563 7.556 15.000 1.00 62.81 84 GLY A C 1
ATOM 630 O O . GLY A 1 84 ? -0.181 7.025 15.829 1.00 62.81 84 GLY A O 1
ATOM 631 N N . ARG A 1 85 ? 1.902 7.510 15.114 1.00 54.41 85 ARG A N 1
ATOM 632 C CA . ARG A 1 85 ? 2.661 6.600 15.999 1.00 54.41 85 ARG A CA 1
ATOM 633 C C . ARG A 1 85 ? 2.265 6.673 17.477 1.00 54.41 85 ARG A C 1
ATOM 635 O O . ARG A 1 85 ? 2.290 5.650 18.137 1.00 54.41 85 ARG A O 1
ATOM 642 N N . LEU A 1 86 ? 1.899 7.839 18.017 1.00 48.75 86 LEU A N 1
ATOM 643 C CA . LEU A 1 86 ? 1.572 7.974 19.448 1.00 48.75 86 LEU A CA 1
ATOM 644 C C . LEU A 1 86 ? 0.140 7.559 19.814 1.00 48.75 86 LEU A C 1
ATOM 646 O O . LEU A 1 86 ? -0.105 7.226 20.971 1.00 48.75 86 LEU A O 1
ATOM 650 N N . SER A 1 87 ? -0.800 7.607 18.871 1.00 56.22 87 SER A N 1
ATOM 651 C CA . SER A 1 87 ? -2.202 7.252 19.121 1.00 56.22 87 SER A CA 1
ATOM 652 C C . SER A 1 87 ? -2.367 5.734 19.239 1.00 56.22 87 SER A C 1
ATOM 654 O O . SER A 1 87 ? -2.857 5.235 20.250 1.00 56.22 87 SER A O 1
ATOM 656 N N . LEU A 1 88 ? -1.816 4.991 18.272 1.00 54.31 88 LEU A N 1
ATOM 657 C CA . LEU A 1 88 ? -1.829 3.523 18.240 1.00 54.31 88 LEU A CA 1
ATOM 658 C C . LEU A 1 88 ? -1.187 2.886 19.474 1.00 54.31 88 LEU A C 1
ATOM 660 O O . LEU A 1 88 ? -1.690 1.893 19.995 1.00 54.31 88 LEU A O 1
ATOM 664 N N . LEU A 1 89 ? -0.100 3.473 19.977 1.00 55.66 89 LEU A N 1
ATOM 665 C CA . LEU A 1 89 ? 0.597 2.945 21.144 1.00 55.66 89 LEU A CA 1
ATOM 666 C C . LEU A 1 89 ? -0.299 2.953 22.386 1.00 55.66 89 LEU A C 1
ATOM 668 O O . LEU A 1 89 ? -0.362 1.934 23.066 1.00 55.66 89 LEU A O 1
ATOM 672 N N . LYS A 1 90 ? -1.080 4.015 22.626 1.00 58.12 90 LYS A N 1
ATOM 673 C CA . LYS A 1 90 ? -1.998 4.097 23.781 1.00 58.12 90 LYS A CA 1
ATOM 674 C C . LYS A 1 90 ? -3.005 2.944 23.846 1.00 58.12 90 LYS A C 1
ATOM 676 O O . LYS A 1 90 ? -3.416 2.573 24.938 1.00 58.12 90 LYS A O 1
ATOM 681 N N . HIS A 1 91 ? -3.387 2.393 22.696 1.00 60.62 91 HIS A N 1
ATOM 682 C CA . HIS A 1 91 ? -4.320 1.270 22.610 1.00 60.62 91 HIS A CA 1
ATOM 683 C C . HIS A 1 91 ? -3.611 -0.095 22.561 1.00 60.62 91 HIS A C 1
ATOM 685 O O . HIS A 1 91 ? -4.168 -1.078 23.039 1.00 60.62 91 HIS A O 1
ATOM 691 N N . ILE A 1 92 ? -2.389 -0.169 22.012 1.00 62.38 92 ILE A N 1
ATOM 692 C CA . ILE A 1 92 ? -1.628 -1.425 21.876 1.00 62.38 92 ILE A CA 1
ATOM 693 C C . ILE A 1 92 ? -0.866 -1.794 23.158 1.00 62.38 92 ILE A C 1
ATOM 695 O O . ILE A 1 92 ? -0.827 -2.973 23.496 1.00 62.38 92 ILE A O 1
ATOM 699 N N . LEU A 1 93 ? -0.290 -0.830 23.892 1.00 59.59 93 LEU A N 1
ATOM 700 C CA . LEU A 1 93 ? 0.152 -1.065 25.276 1.00 59.59 93 LEU A CA 1
ATOM 701 C C . LEU A 1 93 ? -0.565 -0.061 26.191 1.00 59.59 93 LEU A C 1
ATOM 703 O O . LEU A 1 93 ? -0.293 1.130 26.124 1.00 59.59 93 LEU A O 1
ATOM 707 N N . PRO A 1 94 ? -1.455 -0.492 27.085 1.00 59.31 94 PRO A N 1
ATOM 708 C CA . PRO A 1 94 ? -2.179 0.433 27.963 1.00 59.31 94 PRO A CA 1
ATOM 709 C C . PRO A 1 94 ? -1.266 1.307 28.856 1.00 59.31 94 PRO A C 1
ATOM 711 O O . PRO A 1 94 ? -1.680 2.370 29.306 1.00 59.31 94 PRO A O 1
ATOM 714 N N . ASP A 1 95 ? -0.005 0.896 29.060 1.00 59.44 95 ASP A N 1
ATOM 715 C CA . ASP A 1 95 ? 0.931 1.426 30.063 1.00 59.44 95 ASP A CA 1
ATOM 716 C C . ASP A 1 95 ? 2.169 2.173 29.507 1.00 59.44 95 ASP A C 1
ATOM 718 O O . ASP A 1 95 ? 3.184 2.310 30.193 1.00 59.44 95 ASP A O 1
ATOM 722 N N . TRP A 1 96 ? 2.132 2.724 28.284 1.00 57.50 96 TRP A N 1
ATOM 723 C CA . TRP A 1 96 ? 3.295 3.455 27.718 1.00 57.50 96 TRP A CA 1
ATOM 724 C C . TRP A 1 96 ? 3.796 4.634 28.571 1.00 57.50 96 TRP A C 1
ATOM 726 O O . TRP A 1 96 ? 4.939 5.060 28.396 1.00 57.50 96 TRP A O 1
ATOM 736 N N . GLN A 1 97 ? 2.992 5.165 29.503 1.00 56.12 97 GLN A N 1
ATOM 737 C CA . GLN A 1 97 ? 3.457 6.192 30.445 1.00 56.12 97 GLN A CA 1
ATOM 738 C C . GLN A 1 97 ? 4.582 5.696 31.372 1.00 56.12 97 GLN A C 1
ATOM 740 O O . GLN A 1 97 ? 5.405 6.506 31.795 1.00 56.12 97 GLN A O 1
ATOM 745 N N . GLN A 1 98 ? 4.685 4.386 31.623 1.00 56.12 98 GLN A N 1
ATOM 746 C CA . GLN A 1 98 ? 5.720 3.801 32.484 1.00 56.12 98 GLN A CA 1
ATOM 747 C C . GLN A 1 98 ? 7.109 3.734 31.815 1.00 56.12 98 GLN A C 1
ATOM 749 O O . GLN A 1 98 ? 8.123 3.657 32.503 1.00 56.12 98 GLN A O 1
ATOM 754 N N . PHE A 1 99 ? 7.186 3.825 30.481 1.00 53.16 99 PHE A N 1
ATOM 755 C CA . PHE A 1 99 ? 8.446 3.754 29.723 1.00 53.16 99 PHE A CA 1
ATOM 756 C C . PHE A 1 99 ? 9.162 5.107 29.567 1.00 53.16 99 PHE A C 1
ATOM 758 O O . PHE A 1 99 ? 10.243 5.162 28.988 1.00 53.16 99 PHE A O 1
ATOM 765 N N . ARG A 1 100 ? 8.585 6.206 30.075 1.00 46.78 100 ARG A N 1
ATOM 766 C CA . ARG A 1 100 ? 9.140 7.567 29.936 1.00 46.78 100 ARG A CA 1
ATOM 767 C C . ARG A 1 100 ? 10.082 7.987 31.077 1.00 46.78 100 ARG A C 1
ATOM 769 O O . ARG A 1 100 ? 10.592 9.100 31.039 1.00 46.78 100 ARG A O 1
ATOM 776 N N . LEU A 1 101 ? 10.294 7.140 32.088 1.00 42.44 101 LEU A N 1
ATOM 777 C CA . LEU A 1 101 ? 11.055 7.475 33.304 1.00 42.44 101 LEU A CA 1
ATOM 778 C C . LEU A 1 101 ? 12.201 6.492 33.612 1.00 42.44 101 LEU A C 1
ATOM 780 O O . LEU A 1 101 ? 12.432 6.147 34.770 1.00 42.44 101 LEU A O 1
ATOM 784 N N . ARG A 1 102 ? 12.939 6.051 32.592 1.00 41.25 102 ARG A N 1
ATOM 785 C CA . ARG A 1 102 ? 14.263 5.441 32.777 1.00 41.25 102 ARG A CA 1
ATOM 786 C C . ARG A 1 102 ? 15.285 6.106 31.877 1.00 41.25 102 ARG A C 1
ATOM 788 O O . ARG A 1 102 ? 14.915 6.403 30.721 1.00 41.25 102 ARG A O 1
#

Foldseek 3Di:
DDDPPDLVPDDLVVLLVQALADCPVVVNDSDFDDDDFFADDDPDPVRLVVQVVCLVVVHQGDNGVVSHDSNRSSVVRSQVRSPHDPRVCCVVPVPVVVVPPD

Radius of gyration: 17.3 Å; chains: 1; bounding box: 39×23×55 Å

Secondary structure (DSSP, 8-state):
--PPP-GGGS-HHHHHHHTT--TTTTTT-SSPP----SB---SSHHHHHHHHHHHHHT----SBGGG--HHHHHHHHHHHHTTSHHHHHHHHSTTGGGGG--

pLDDT: mean 81.55, std 17.59, range [30.72, 98.12]